Protein AF-A0AA97JAG7-F1 (afdb_monomer)

Nearest PDB structures (foldseek):
  2jmw-assembly1_A  TM=7.557E-01  e=2.250E-01  Arabidopsis thaliana

Mean predicted aligned error: 17.16 Å

pLDDT: mean 74.68, std 23.13, range [31.86, 98.25]

Foldseek 3Di:
DDPPPPDPPPDDQDPVLLVLLLVLCLDPVNVVQVVVDPPCLVSLQVSCVSSVVVVHNDHSVRSVVSVVVVLVVLLVQQVQVVDPPGDRDADPPNVSVCSSCVPPPVSHPPPDPDDPPDPDDDDDDDDDDDDDDDDDDDDDDDDDPDDDDDPPDPPPVVVVVVVVVDDD

Radius of gyration: 27.42 Å; Cα contacts (8 Å, |Δi|>4): 75; chains: 1; bounding box: 88×56×41 Å

Secondary structure (DSSP, 8-state):
--------------HHHHHHHHHHHT-HHHHHHHHH-S--HHHHHHHHHHHHHTT----HHHHHHHHHHHHHHHHHHHHHHTSTTPPP---TTHHHHHHHHTT-TTTS---PPP--------PPPPPP----------PPPPP----------TTHHHHHHHHSS---

Sequence (168 aa):
MAMQKMAGRGVSWRERETLDLIDFWGEEKVQESLSMCHRNIDVFEKIAEQMAARGHKRTALECRTKTKAMRQEYKRVVAHNSKSGNAPTTCPYYAQLHRIFRGDASIRPQRVARSLSLPRADTPRPVQFEGSEELFSHPMVTLNLQSVDVTANDQDLFREKQLKQKRP

Solvent-accessible surface area (backbone atoms only — not comparable to full-atom values): 11252 Å² total; per-residue (Å²): 138,84,84,79,79,81,71,72,90,63,88,82,77,51,69,69,61,51,51,53,50,50,52,61,57,52,33,66,74,46,48,51,53,53,70,76,36,91,85,44,62,70,59,29,43,57,48,22,53,54,36,42,74,75,70,41,92,52,51,30,67,56,53,52,52,50,51,50,51,52,52,52,52,51,36,51,37,54,43,51,52,69,40,88,92,51,75,85,66,83,59,91,64,45,70,64,52,45,67,65,46,65,86,46,70,90,56,54,65,80,79,72,72,78,75,81,79,71,82,77,79,86,75,81,82,87,81,90,80,89,81,83,86,88,76,94,83,86,79,93,80,75,90,81,87,82,77,89,84,82,89,79,71,85,63,59,68,60,56,58,60,58,59,75,75,68,70,136

Organism: Eublepharis macularius (NCBI:txid481883)

InterPro domains:
  IPR044822 Myb/SANT-like DNA-binding domain 4 [PF13837] (12-100)

Structure (mmCIF, N/CA/C/O backbone):
data_AF-A0AA97JAG7-F1
#
_entry.id   AF-A0AA97JAG7-F1
#
loop_
_atom_site.group_PDB
_atom_site.id
_atom_site.type_symbol
_atom_site.label_atom_id
_atom_site.label_alt_id
_atom_site.label_comp_id
_atom_site.label_asym_id
_atom_site.label_entity_id
_atom_site.label_seq_id
_atom_site.pdbx_PDB_ins_code
_atom_site.Cartn_x
_atom_site.Cartn_y
_atom_site.Cartn_z
_atom_site.occupancy
_atom_site.B_iso_or_equiv
_atom_site.auth_seq_id
_atom_site.auth_comp_id
_atom_site.auth_asym_id
_atom_site.auth_atom_id
_atom_site.pdbx_PDB_model_num
ATOM 1 N N . MET A 1 1 ? 33.608 -12.640 4.252 1.00 33.50 1 MET A N 1
ATOM 2 C CA . MET A 1 1 ? 32.969 -12.148 5.492 1.00 33.50 1 MET A CA 1
ATOM 3 C C . MET A 1 1 ? 31.591 -11.604 5.138 1.00 33.50 1 MET A C 1
ATOM 5 O O . MET A 1 1 ? 31.510 -10.576 4.481 1.00 33.50 1 MET A O 1
ATOM 9 N N . ALA A 1 2 ? 30.519 -12.329 5.468 1.00 37.34 2 ALA A N 1
ATOM 10 C CA . ALA A 1 2 ? 29.150 -11.892 5.198 1.00 37.34 2 ALA A CA 1
ATOM 11 C C . ALA A 1 2 ? 28.631 -11.096 6.401 1.00 37.34 2 ALA A C 1
ATOM 13 O O . ALA A 1 2 ? 28.504 -11.635 7.498 1.00 37.34 2 ALA A O 1
ATOM 14 N N . MET A 1 3 ? 28.348 -9.809 6.204 1.00 43.03 3 MET A N 1
ATOM 15 C CA . MET A 1 3 ? 27.664 -9.004 7.211 1.00 43.03 3 MET A CA 1
ATOM 16 C C . MET A 1 3 ? 26.172 -9.331 7.185 1.00 43.03 3 MET A C 1
ATOM 18 O O . MET A 1 3 ? 25.392 -8.738 6.440 1.00 43.03 3 MET A O 1
ATOM 22 N N . GLN A 1 4 ? 25.783 -10.294 8.015 1.00 41.88 4 GLN A N 1
ATOM 23 C CA . GLN A 1 4 ? 24.395 -10.537 8.373 1.00 41.88 4 GLN A CA 1
ATOM 24 C C . GLN A 1 4 ? 23.890 -9.313 9.154 1.00 41.88 4 GLN A C 1
ATOM 26 O O . GLN A 1 4 ? 24.134 -9.178 10.352 1.00 41.88 4 GLN A O 1
ATOM 31 N N . LYS A 1 5 ? 23.208 -8.383 8.477 1.00 40.03 5 LYS A N 1
ATOM 32 C CA . LYS A 1 5 ? 22.501 -7.290 9.155 1.00 40.03 5 LYS A CA 1
ATOM 33 C C . LYS A 1 5 ? 21.346 -7.877 9.959 1.00 40.03 5 LYS A C 1
ATOM 35 O O . LYS A 1 5 ? 20.311 -8.238 9.407 1.00 40.03 5 LYS A O 1
ATOM 40 N N . MET A 1 6 ? 21.530 -7.956 11.269 1.00 43.66 6 MET A N 1
ATOM 41 C CA . MET A 1 6 ? 20.460 -8.219 12.222 1.00 43.66 6 MET A CA 1
ATOM 42 C C . MET A 1 6 ? 19.664 -6.920 12.384 1.00 43.66 6 MET A C 1
ATOM 44 O O . MET A 1 6 ? 19.996 -6.068 13.204 1.00 43.66 6 MET A O 1
ATOM 48 N N . ALA A 1 7 ? 18.662 -6.709 11.531 1.00 46.22 7 ALA A N 1
ATOM 49 C CA . ALA A 1 7 ? 17.706 -5.629 11.735 1.00 46.22 7 ALA A CA 1
ATOM 50 C C . ALA A 1 7 ? 16.842 -5.985 12.953 1.00 46.22 7 ALA A C 1
ATOM 52 O O . ALA A 1 7 ? 16.323 -7.101 13.029 1.00 46.22 7 ALA A O 1
ATOM 53 N N . GLY A 1 8 ? 16.728 -5.055 13.909 1.00 43.34 8 GLY A N 1
ATOM 54 C CA . GLY A 1 8 ? 15.887 -5.198 15.099 1.00 43.34 8 GLY A CA 1
ATOM 55 C C . GLY A 1 8 ? 14.511 -5.742 14.729 1.00 43.34 8 GLY A C 1
ATOM 56 O O . GLY A 1 8 ? 14.017 -5.438 13.646 1.00 43.34 8 GLY A O 1
ATOM 57 N N . ARG A 1 9 ? 13.942 -6.593 15.595 1.00 52.44 9 ARG A N 1
ATOM 58 C CA . ARG A 1 9 ? 12.693 -7.335 15.360 1.00 52.44 9 ARG A CA 1
ATOM 59 C C . ARG A 1 9 ? 11.563 -6.374 14.987 1.00 52.44 9 ARG A C 1
ATOM 61 O O . ARG A 1 9 ? 10.839 -5.882 15.845 1.00 52.44 9 ARG A O 1
ATOM 68 N N . GLY A 1 10 ? 11.468 -6.079 13.695 1.00 57.59 10 GLY A N 1
ATOM 69 C CA . GLY A 1 10 ? 10.408 -5.288 13.117 1.00 57.59 10 GLY A CA 1
ATOM 70 C C . GLY A 1 10 ? 9.101 -6.039 13.270 1.00 57.59 10 GLY A C 1
ATOM 71 O O . GLY A 1 10 ? 9.074 -7.261 13.435 1.00 57.59 10 GLY A O 1
ATOM 72 N N . VAL A 1 11 ? 8.016 -5.287 13.202 1.00 69.50 11 VAL A N 1
ATOM 73 C CA . VAL A 1 11 ? 6.667 -5.825 13.111 1.00 69.50 11 VAL A CA 1
ATOM 74 C C . VAL A 1 11 ? 6.627 -6.942 12.057 1.00 69.50 11 VAL A C 1
ATOM 76 O O . VAL A 1 11 ? 6.850 -6.691 10.870 1.00 69.50 11 VAL A O 1
ATOM 79 N N . SER A 1 12 ? 6.384 -8.183 12.488 1.00 86.31 12 SER A N 1
ATOM 80 C CA . SER A 1 12 ? 6.303 -9.330 11.586 1.00 86.31 12 SER A CA 1
ATOM 81 C C . SER A 1 12 ? 4.939 -9.333 10.897 1.00 86.31 12 SER A C 1
ATOM 83 O O . SER A 1 12 ? 3.898 -9.513 11.527 1.00 86.31 12 SER A O 1
ATOM 85 N N . TRP A 1 13 ? 4.954 -9.087 9.589 1.00 93.94 13 TRP A N 1
ATOM 86 C CA . TRP A 1 13 ? 3.769 -9.132 8.736 1.00 93.94 13 TRP A CA 1
ATOM 87 C C . TRP A 1 13 ? 3.541 -10.558 8.258 1.00 93.94 13 TRP A C 1
ATOM 89 O O . TRP A 1 13 ? 4.421 -11.132 7.612 1.00 93.94 13 TRP A O 1
ATOM 99 N N . ARG A 1 14 ? 2.367 -11.122 8.549 1.00 94.62 14 ARG A N 1
ATOM 100 C CA . ARG A 1 14 ? 1.998 -12.446 8.026 1.00 94.62 14 ARG A CA 1
ATOM 101 C C . ARG A 1 14 ? 1.595 -12.340 6.556 1.00 94.62 14 ARG A C 1
ATOM 103 O O . ARG A 1 14 ? 1.264 -11.259 6.068 1.00 94.62 14 ARG A O 1
ATOM 110 N N . GLU A 1 15 ? 1.604 -13.465 5.849 1.00 94.75 15 GLU A N 1
ATOM 111 C CA . GLU A 1 15 ? 1.233 -13.507 4.431 1.00 94.75 15 GLU A CA 1
ATOM 112 C C . GLU A 1 15 ? -0.215 -13.060 4.209 1.00 94.75 15 GLU A C 1
ATOM 114 O O . GLU A 1 15 ? -0.442 -12.078 3.509 1.00 94.75 15 GLU A O 1
ATOM 119 N N . ARG A 1 16 ? -1.180 -13.706 4.882 1.00 96.50 16 ARG A N 1
ATOM 120 C CA . ARG A 1 16 ? -2.607 -13.342 4.799 1.00 96.50 16 ARG A CA 1
ATOM 121 C C . ARG A 1 16 ? -2.840 -11.864 5.111 1.00 96.50 16 ARG A C 1
ATOM 123 O O . ARG A 1 16 ? -3.519 -11.176 4.369 1.00 96.50 16 ARG A O 1
ATOM 130 N N . GLU A 1 17 ? -2.206 -11.376 6.168 1.00 96.94 17 GLU A N 1
ATOM 131 C CA . GLU A 1 17 ? -2.276 -9.974 6.575 1.00 96.94 17 GLU A CA 1
ATOM 132 C C . GLU A 1 17 ? -1.711 -9.022 5.506 1.00 96.94 17 GLU A C 1
ATOM 134 O O . GLU A 1 17 ? -2.271 -7.963 5.241 1.00 96.94 17 GLU A O 1
ATOM 139 N N . THR A 1 18 ? -0.603 -9.398 4.861 1.00 97.56 18 THR A N 1
ATOM 140 C CA . THR A 1 18 ? -0.021 -8.603 3.773 1.00 97.56 18 THR A CA 1
ATOM 141 C C . THR A 1 18 ? -0.927 -8.608 2.543 1.00 97.56 18 THR A C 1
ATOM 143 O O . THR A 1 18 ? -1.075 -7.570 1.905 1.00 97.56 18 THR A O 1
ATOM 146 N N . LEU A 1 19 ? -1.545 -9.745 2.218 1.00 97.50 19 LEU A N 1
ATOM 147 C CA . LEU A 1 19 ? -2.491 -9.858 1.108 1.00 97.50 19 LEU A CA 1
ATOM 148 C C . LEU A 1 19 ? -3.740 -9.006 1.342 1.00 97.50 19 LEU A C 1
ATOM 150 O O . LEU A 1 19 ? -4.121 -8.263 0.444 1.00 97.50 19 LEU A O 1
ATOM 154 N N . ASP A 1 20 ? -4.313 -9.050 2.546 1.00 98.12 20 ASP A N 1
ATOM 155 C CA . ASP A 1 20 ? -5.460 -8.218 2.919 1.00 98.12 20 ASP A CA 1
ATOM 156 C C . ASP A 1 20 ? -5.115 -6.723 2.823 1.00 98.12 20 ASP A C 1
ATOM 158 O O . ASP A 1 20 ? -5.876 -5.941 2.258 1.00 98.12 20 ASP A O 1
ATOM 162 N N . LEU A 1 21 ? -3.918 -6.324 3.273 1.00 98.25 21 LEU A N 1
ATOM 163 C CA . LEU A 1 21 ? -3.449 -4.949 3.107 1.00 98.25 21 LEU A CA 1
ATOM 164 C C . LEU A 1 21 ? -3.332 -4.554 1.628 1.00 98.25 21 LEU A C 1
ATOM 166 O O . LEU A 1 21 ? -3.705 -3.439 1.273 1.00 98.25 21 LEU A O 1
ATOM 170 N N . ILE A 1 22 ? -2.788 -5.426 0.774 1.00 97.94 22 ILE A N 1
ATOM 171 C CA . ILE A 1 22 ? -2.651 -5.154 -0.665 1.00 97.94 22 ILE A CA 1
ATOM 172 C C . ILE A 1 22 ? -4.024 -5.037 -1.334 1.00 97.94 22 ILE A C 1
ATOM 174 O O . ILE A 1 22 ? -4.177 -4.207 -2.226 1.00 97.94 22 ILE A O 1
ATOM 178 N N . ASP A 1 23 ? -4.997 -5.840 -0.907 1.00 97.75 23 ASP A N 1
ATOM 179 C CA . ASP A 1 23 ? -6.373 -5.820 -1.404 1.00 97.75 23 ASP A CA 1
ATOM 180 C C . ASP A 1 23 ? -7.027 -4.457 -1.137 1.00 97.75 23 ASP A C 1
ATOM 182 O O . ASP A 1 23 ? -7.340 -3.737 -2.082 1.00 97.75 23 ASP A O 1
ATOM 186 N N . PHE A 1 24 ? -7.088 -4.038 0.133 1.00 97.88 24 PHE A N 1
ATOM 187 C CA . PHE A 1 24 ? -7.678 -2.753 0.528 1.00 97.88 24 PHE A CA 1
ATOM 188 C C . PHE A 1 24 ? -6.933 -1.550 -0.043 1.00 97.88 24 PHE A C 1
ATOM 190 O O . PHE A 1 24 ? -7.529 -0.583 -0.514 1.00 97.88 24 PHE A O 1
ATOM 197 N N . TRP A 1 25 ? -5.601 -1.587 0.006 1.00 97.38 25 TRP A N 1
ATOM 198 C CA . TRP A 1 25 ? -4.790 -0.510 -0.542 1.00 97.38 25 TRP A CA 1
ATOM 199 C C . TRP A 1 25 ? -4.926 -0.418 -2.062 1.00 97.38 25 TRP A C 1
ATOM 201 O O . TRP A 1 25 ? -4.864 0.679 -2.607 1.00 97.38 25 TRP A O 1
ATOM 211 N N . GLY A 1 26 ? -5.104 -1.547 -2.746 1.00 96.06 26 GLY A N 1
ATOM 212 C CA . GLY A 1 26 ? -5.221 -1.628 -4.197 1.00 96.06 26 GLY A CA 1
ATOM 213 C C . GLY A 1 26 ? -6.574 -1.205 -4.767 1.00 96.06 26 GLY A C 1
ATOM 214 O O . GLY A 1 26 ? -6.698 -1.173 -5.989 1.00 96.06 26 GLY A O 1
ATOM 215 N N . GLU A 1 27 ? -7.565 -0.887 -3.930 1.00 96.38 27 GLU A N 1
ATOM 216 C CA . GLU A 1 27 ? -8.864 -0.381 -4.379 1.00 96.38 27 GLU A CA 1
ATOM 217 C C . GLU A 1 27 ? -8.711 0.940 -5.152 1.00 96.38 27 GLU A C 1
ATOM 219 O O . GLU A 1 27 ? -7.961 1.832 -4.751 1.00 96.38 27 GLU A O 1
ATOM 224 N N . GLU A 1 28 ? -9.458 1.091 -6.248 1.00 93.94 28 GLU A N 1
ATOM 225 C CA . GLU A 1 28 ? -9.360 2.248 -7.150 1.00 93.94 28 GLU A CA 1
ATOM 226 C C . GLU A 1 28 ? -9.571 3.574 -6.410 1.00 93.94 28 GLU A C 1
ATOM 228 O O . GLU A 1 28 ? -8.677 4.417 -6.399 1.00 93.94 28 GLU A O 1
ATOM 233 N N . LYS A 1 29 ? -10.670 3.702 -5.655 1.00 93.56 29 LYS A N 1
ATOM 234 C CA . LYS A 1 29 ? -10.961 4.883 -4.818 1.00 93.56 29 LYS A CA 1
ATOM 235 C C . LYS A 1 29 ? -9.835 5.220 -3.828 1.00 93.56 29 LYS A C 1
ATOM 237 O O . LYS A 1 29 ? -9.628 6.385 -3.483 1.00 93.56 29 LYS A O 1
ATOM 242 N N . VAL A 1 30 ? -9.112 4.205 -3.339 1.00 95.12 30 VAL A N 1
ATOM 243 C CA . VAL A 1 30 ? -7.988 4.388 -2.414 1.00 95.12 30 VAL A CA 1
ATOM 244 C C . VAL A 1 30 ? -6.785 4.923 -3.182 1.00 95.12 30 VAL A C 1
ATOM 246 O O . VAL A 1 30 ? -6.211 5.925 -2.760 1.00 95.12 30 VAL A O 1
ATOM 249 N N . GLN A 1 31 ? -6.427 4.326 -4.324 1.00 94.94 31 GLN A N 1
ATOM 250 C CA . GLN A 1 31 ? -5.343 4.833 -5.175 1.00 94.94 31 GLN A CA 1
ATOM 251 C C . GLN A 1 31 ? -5.622 6.255 -5.681 1.00 94.94 31 GLN A C 1
ATOM 253 O O . GLN A 1 31 ? -4.721 7.093 -5.649 1.00 94.94 31 GLN A O 1
ATOM 258 N N . GLU A 1 32 ? -6.862 6.560 -6.061 1.00 92.31 32 GLU A N 1
ATOM 259 C CA . GLU A 1 32 ? -7.303 7.906 -6.433 1.00 92.31 32 GLU A CA 1
ATOM 260 C C . GLU A 1 32 ? -7.104 8.897 -5.283 1.00 92.31 32 GLU A C 1
ATOM 262 O O . GLU A 1 32 ? -6.425 9.910 -5.452 1.00 92.31 32 GLU A O 1
ATOM 267 N N . SER A 1 33 ? -7.600 8.574 -4.086 1.00 93.12 33 SER A N 1
ATOM 268 C CA . SER A 1 33 ? -7.433 9.423 -2.896 1.00 93.12 33 SER A CA 1
ATOM 269 C C . SER A 1 33 ? -5.953 9.671 -2.572 1.00 93.12 33 SER A C 1
ATOM 271 O O . SER A 1 33 ? -5.549 10.799 -2.284 1.00 93.12 33 SER A O 1
ATOM 273 N N . LEU A 1 34 ? -5.117 8.630 -2.677 1.00 92.38 34 LEU A N 1
ATOM 274 C CA . LEU A 1 34 ? -3.668 8.720 -2.474 1.00 92.38 34 LEU A CA 1
ATOM 275 C C . LEU A 1 34 ? -2.969 9.569 -3.546 1.00 92.38 34 LEU A C 1
ATOM 277 O O . LEU A 1 34 ? -1.923 10.151 -3.258 1.00 92.38 34 LEU A O 1
ATOM 281 N N . SER A 1 35 ? -3.517 9.627 -4.762 1.00 88.88 35 SER A N 1
ATOM 282 C CA . SER A 1 35 ? -2.975 10.435 -5.860 1.00 88.88 35 SER A CA 1
ATOM 283 C C . SER A 1 35 ? -3.288 11.927 -5.712 1.00 88.8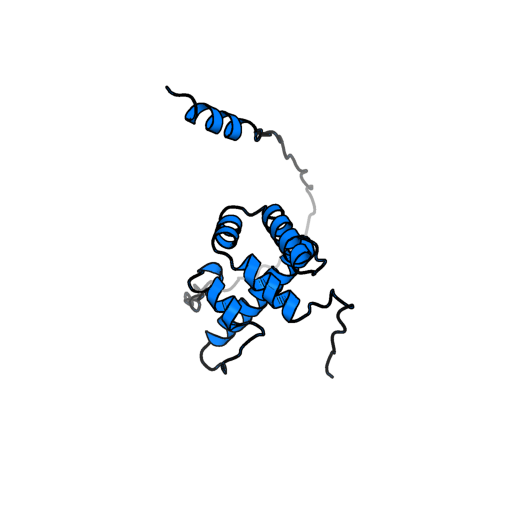8 35 SER A C 1
ATOM 285 O O . SER A 1 35 ? -2.474 12.760 -6.106 1.00 88.88 35 SER A O 1
ATOM 287 N N . MET A 1 36 ? -4.430 12.272 -5.107 1.00 88.12 36 MET A N 1
ATOM 288 C CA . MET A 1 36 ? -4.890 13.659 -5.001 1.00 88.12 36 MET A CA 1
ATOM 289 C C . MET A 1 36 ? -4.209 14.434 -3.866 1.00 88.12 36 MET A C 1
ATOM 291 O O . MET A 1 36 ? -4.052 15.650 -3.972 1.00 88.12 36 MET A O 1
ATOM 295 N N . CYS A 1 37 ? -3.794 13.765 -2.780 1.00 84.25 37 CYS A N 1
ATOM 296 C CA . CYS A 1 37 ? -3.246 14.436 -1.598 1.00 84.25 37 CYS A CA 1
ATOM 297 C C . CYS A 1 37 ? -1.986 13.767 -1.023 1.00 84.25 37 CYS A C 1
ATOM 299 O O . CYS A 1 37 ? -1.903 12.552 -0.836 1.00 84.25 37 CYS A O 1
ATOM 301 N N . HIS A 1 38 ? -1.014 14.603 -0.645 1.00 80.19 38 HIS A N 1
ATOM 302 C CA . HIS A 1 38 ? 0.223 14.171 0.014 1.00 80.19 38 HIS A CA 1
ATOM 303 C C . HIS A 1 38 ? 0.036 13.881 1.514 1.00 80.19 38 HIS A C 1
ATOM 305 O O . HIS A 1 38 ? 0.768 13.067 2.085 1.00 80.19 38 HIS A O 1
ATOM 311 N N . ARG A 1 39 ? -0.939 14.534 2.159 1.00 88.31 39 ARG A N 1
ATOM 312 C CA . ARG A 1 39 ? -1.371 14.245 3.532 1.00 88.31 39 ARG A CA 1
ATOM 313 C C . ARG A 1 39 ? -2.529 13.255 3.451 1.00 88.31 39 ARG A C 1
ATOM 315 O O . ARG A 1 39 ? -3.667 13.666 3.297 1.00 88.31 39 ARG A O 1
ATOM 322 N N . ASN A 1 40 ? -2.199 11.968 3.475 1.00 92.94 40 ASN A N 1
ATOM 323 C CA . ASN A 1 40 ? -3.145 10.874 3.233 1.00 92.94 40 ASN A CA 1
ATOM 324 C C . ASN A 1 40 ? -3.224 9.874 4.394 1.00 92.94 40 ASN A C 1
ATOM 326 O O . ASN A 1 40 ? -3.485 8.689 4.190 1.00 92.94 40 ASN A O 1
ATOM 330 N N . ILE A 1 41 ? -2.927 10.326 5.614 1.00 95.12 41 ILE A N 1
ATOM 331 C CA . ILE A 1 41 ? -2.946 9.453 6.793 1.00 95.12 41 ILE A CA 1
ATOM 332 C C . ILE A 1 41 ? -4.359 8.946 7.098 1.00 95.12 41 ILE A C 1
ATOM 334 O O . ILE A 1 41 ? -4.513 7.779 7.430 1.00 95.12 41 ILE A O 1
ATOM 338 N N . ASP A 1 42 ? -5.366 9.775 6.854 1.00 95.50 42 ASP A N 1
ATOM 339 C CA . ASP A 1 42 ? -6.799 9.491 6.935 1.00 95.50 42 ASP A CA 1
ATOM 340 C C . ASP A 1 42 ? -7.225 8.333 6.014 1.00 95.50 42 ASP A C 1
ATOM 342 O O . ASP A 1 42 ? -8.056 7.499 6.373 1.00 95.50 42 ASP A O 1
ATOM 346 N N . VAL A 1 43 ? -6.597 8.206 4.841 1.00 97.06 43 VAL A N 1
ATOM 347 C CA . VAL A 1 43 ? -6.803 7.047 3.960 1.00 97.06 43 VAL A CA 1
ATOM 348 C C . VAL A 1 43 ? -6.262 5.776 4.619 1.00 97.06 43 VAL A C 1
ATOM 350 O O . VAL A 1 43 ? -6.903 4.727 4.575 1.00 97.06 43 VAL A O 1
ATOM 353 N N . PHE A 1 44 ? -5.100 5.859 5.270 1.00 97.50 44 PHE A N 1
ATOM 354 C CA . PHE A 1 44 ? -4.516 4.724 5.985 1.00 97.50 44 PHE A CA 1
ATOM 355 C C . PHE A 1 44 ? -5.228 4.398 7.303 1.00 97.50 44 PHE A C 1
ATOM 357 O O . PHE A 1 44 ? -5.184 3.242 7.716 1.00 97.50 44 PHE A O 1
ATOM 364 N N . GLU A 1 45 ? -5.901 5.358 7.939 1.00 98.00 45 GLU A N 1
ATOM 365 C CA . GLU A 1 45 ? -6.795 5.115 9.079 1.00 98.00 45 GLU A CA 1
ATOM 366 C C . GLU A 1 45 ? -7.975 4.240 8.656 1.00 98.00 45 GLU A C 1
ATOM 368 O O . GLU A 1 45 ? -8.186 3.179 9.240 1.00 98.00 45 GLU A O 1
ATOM 373 N N . LYS A 1 46 ? -8.635 4.577 7.542 1.00 97.75 46 LYS A N 1
ATOM 374 C CA . LYS A 1 46 ? -9.705 3.743 6.966 1.00 97.75 46 LYS A CA 1
ATOM 375 C C . LYS A 1 46 ? -9.218 2.346 6.577 1.00 97.75 46 LYS A C 1
ATOM 377 O O . LYS A 1 46 ? -9.933 1.364 6.751 1.00 97.75 46 LYS A O 1
ATOM 382 N N . ILE A 1 47 ? -8.001 2.227 6.042 1.00 98.06 47 ILE A N 1
ATOM 383 C CA . ILE A 1 47 ? -7.403 0.913 5.745 1.00 98.06 47 ILE A CA 1
ATOM 384 C C . ILE A 1 47 ? -7.147 0.133 7.042 1.00 98.06 47 ILE A C 1
ATOM 386 O O . ILE A 1 47 ? -7.414 -1.064 7.094 1.00 98.06 47 ILE A O 1
ATOM 390 N N . ALA A 1 48 ? -6.647 0.788 8.092 1.00 98.06 48 ALA A N 1
ATOM 391 C CA . ALA A 1 48 ? -6.403 0.157 9.386 1.00 98.06 48 ALA A CA 1
ATOM 392 C C . ALA A 1 48 ? -7.703 -0.352 10.035 1.00 98.06 48 ALA A C 1
ATOM 394 O O . ALA A 1 48 ? -7.719 -1.456 10.577 1.00 98.06 48 ALA A O 1
ATOM 395 N N . GLU A 1 49 ? -8.803 0.393 9.916 1.00 98.25 49 GLU A N 1
ATOM 396 C CA . GLU A 1 49 ? -10.136 -0.051 10.343 1.00 98.25 49 GLU A CA 1
ATOM 397 C C . GLU A 1 49 ? -10.583 -1.312 9.590 1.00 98.25 49 GLU A C 1
ATOM 399 O O . GLU A 1 49 ? -11.005 -2.292 10.207 1.00 98.25 49 GLU A O 1
ATOM 404 N N . GLN A 1 50 ? -10.421 -1.339 8.264 1.00 98.00 50 GLN A N 1
ATOM 405 C CA . GLN A 1 50 ? -10.748 -2.513 7.446 1.00 98.00 50 GLN A CA 1
ATOM 406 C C . GLN A 1 50 ? -9.867 -3.729 7.779 1.00 98.00 50 GLN A C 1
ATOM 408 O O . GLN A 1 50 ? -10.355 -4.859 7.859 1.00 98.00 50 GLN A O 1
ATOM 413 N N . MET A 1 51 ? -8.579 -3.502 8.049 1.00 98.06 51 MET A N 1
ATOM 414 C CA . MET A 1 51 ? -7.655 -4.529 8.536 1.00 98.06 51 MET A CA 1
ATOM 415 C C . MET A 1 51 ? -8.104 -5.096 9.885 1.00 98.06 51 MET A C 1
ATOM 417 O O . MET A 1 51 ? -8.136 -6.318 10.054 1.00 98.06 51 MET A O 1
ATOM 421 N N . ALA A 1 52 ? -8.517 -4.233 10.817 1.00 97.75 52 ALA A N 1
ATOM 422 C CA . ALA A 1 52 ? -9.040 -4.645 12.115 1.00 97.75 52 ALA A CA 1
ATOM 423 C C . ALA A 1 52 ? -10.334 -5.462 11.976 1.00 97.75 52 ALA A C 1
ATOM 425 O O . ALA A 1 52 ? -10.489 -6.467 12.672 1.00 97.75 52 ALA A O 1
ATOM 426 N N . ALA A 1 53 ? -11.208 -5.106 11.028 1.00 97.69 53 ALA A N 1
ATOM 427 C CA . ALA A 1 53 ? -12.409 -5.875 10.692 1.00 97.69 53 ALA A CA 1
ATOM 428 C C . ALA A 1 53 ? -12.087 -7.294 10.180 1.00 97.69 53 ALA A C 1
ATOM 430 O O . ALA A 1 53 ? -12.829 -8.231 10.467 1.00 97.69 53 ALA A O 1
ATOM 431 N N . ARG A 1 54 ? -10.953 -7.486 9.487 1.00 96.69 54 ARG A N 1
ATOM 432 C CA . ARG A 1 54 ? -10.429 -8.819 9.110 1.00 96.69 54 ARG A CA 1
ATOM 433 C C . ARG A 1 54 ? -9.648 -9.522 10.234 1.00 96.69 54 ARG A C 1
ATOM 435 O O . ARG A 1 54 ? -9.137 -10.622 10.032 1.00 96.69 54 ARG A O 1
ATOM 442 N N . GLY A 1 55 ? -9.566 -8.921 11.422 1.00 96.88 55 GLY A N 1
ATOM 443 C CA . GLY A 1 55 ? -8.885 -9.475 12.596 1.00 96.88 55 GLY A CA 1
ATOM 444 C C . GLY A 1 55 ? -7.400 -9.110 12.711 1.00 96.88 55 GLY A C 1
ATOM 445 O O . GLY A 1 55 ? -6.719 -9.610 13.610 1.00 96.88 55 GLY A O 1
ATOM 446 N N . HIS A 1 56 ? -6.886 -8.227 11.851 1.00 96.38 56 HIS A N 1
ATOM 447 C CA . HIS A 1 56 ? -5.491 -7.782 11.877 1.00 96.38 56 HIS A CA 1
ATOM 448 C C . HIS A 1 56 ? -5.362 -6.454 12.619 1.00 96.38 56 HIS A C 1
ATOM 450 O O . HIS A 1 56 ? -5.761 -5.399 12.130 1.00 96.38 56 HIS A O 1
ATOM 456 N N . LYS A 1 57 ? -4.770 -6.483 13.813 1.00 95.06 57 LYS A N 1
ATOM 457 C CA . LYS A 1 57 ? -4.561 -5.279 14.629 1.00 95.06 57 LYS A CA 1
ATOM 458 C C . LYS A 1 57 ? -3.328 -4.514 14.142 1.00 95.06 57 LYS A C 1
ATOM 460 O O . LYS A 1 57 ? -2.231 -4.716 14.659 1.00 95.06 57 LYS A O 1
ATOM 465 N N . ARG A 1 58 ? -3.517 -3.654 13.137 1.00 96.12 58 ARG A N 1
ATOM 466 C CA . ARG A 1 58 ? -2.485 -2.767 12.580 1.00 96.12 58 ARG A CA 1
ATOM 467 C C . ARG A 1 58 ? -2.891 -1.311 12.676 1.00 96.12 58 ARG A C 1
ATOM 469 O O . ARG A 1 58 ? -4.045 -0.965 12.464 1.00 96.12 58 ARG A O 1
ATOM 476 N N . THR A 1 59 ? -1.918 -0.456 12.953 1.00 96.88 59 THR A N 1
ATOM 477 C CA . THR A 1 59 ? -2.075 0.999 12.925 1.00 96.88 59 THR A CA 1
ATOM 478 C C . THR A 1 59 ? -1.962 1.540 11.496 1.00 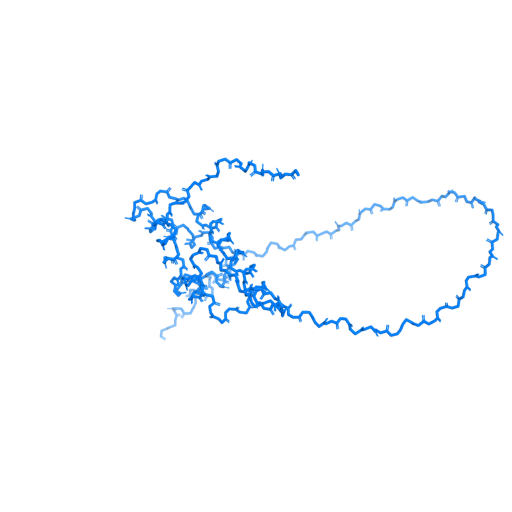96.88 59 THR A C 1
ATOM 480 O O . THR A 1 59 ? -1.345 0.927 10.616 1.00 96.88 59 THR A O 1
ATOM 483 N N . ALA A 1 60 ? -2.500 2.741 11.265 1.00 96.81 60 ALA A N 1
ATOM 484 C CA . ALA A 1 60 ? -2.382 3.444 9.986 1.00 96.81 60 ALA A CA 1
ATOM 485 C C . ALA A 1 60 ? -0.912 3.644 9.567 1.00 96.81 60 ALA A C 1
ATOM 487 O O . ALA A 1 60 ? -0.543 3.445 8.406 1.00 96.81 60 ALA A O 1
ATOM 488 N N . LEU A 1 61 ? -0.041 3.977 10.527 1.00 95.88 61 LEU A N 1
ATOM 489 C CA . LEU A 1 61 ? 1.384 4.189 10.277 1.00 95.88 61 LEU A CA 1
ATOM 490 C C . LEU A 1 61 ? 2.102 2.902 9.852 1.00 95.88 61 LEU A C 1
ATOM 492 O O . LEU A 1 61 ? 2.937 2.937 8.942 1.00 95.88 61 LEU A O 1
ATOM 496 N N . GLU A 1 62 ? 1.773 1.766 10.468 1.00 96.06 62 GLU A N 1
ATOM 497 C CA . GLU A 1 62 ? 2.303 0.461 10.065 1.00 96.06 62 GLU A CA 1
ATOM 498 C C . GLU A 1 62 ? 1.867 0.113 8.637 1.00 96.06 62 GLU A C 1
ATOM 500 O O . GLU A 1 62 ? 2.713 -0.250 7.815 1.00 96.06 62 GLU A O 1
ATOM 505 N N . CYS A 1 63 ? 0.583 0.300 8.307 1.00 96.81 63 CYS A N 1
ATOM 506 C CA . CYS A 1 63 ? 0.047 0.062 6.963 1.00 96.81 63 CYS A CA 1
ATOM 507 C C . CYS A 1 63 ? 0.746 0.940 5.912 1.00 96.81 63 CYS A C 1
ATOM 509 O O . CYS A 1 63 ? 1.208 0.450 4.875 1.00 96.81 63 CYS A O 1
ATOM 511 N N . ARG A 1 64 ? 0.909 2.236 6.199 1.00 95.81 64 ARG A N 1
ATOM 512 C CA . ARG A 1 64 ? 1.628 3.186 5.336 1.00 95.81 64 ARG A CA 1
ATOM 513 C C . ARG A 1 64 ? 3.092 2.803 5.144 1.00 95.81 64 ARG A C 1
ATOM 515 O O . ARG A 1 64 ? 3.620 2.850 4.033 1.00 95.81 64 ARG A O 1
ATOM 522 N N . THR A 1 65 ? 3.765 2.404 6.217 1.00 95.62 65 THR A N 1
ATOM 523 C CA . THR A 1 65 ? 5.172 1.989 6.164 1.00 95.62 65 THR A CA 1
ATOM 524 C C . THR A 1 65 ? 5.335 0.723 5.326 1.00 95.62 65 THR A C 1
ATOM 526 O O . THR A 1 65 ? 6.212 0.657 4.462 1.00 95.62 65 THR A O 1
ATOM 529 N N . LYS A 1 66 ? 4.452 -0.261 5.517 1.00 96.12 66 LYS A N 1
ATOM 530 C CA . LYS A 1 66 ? 4.464 -1.523 4.776 1.00 96.12 66 LYS A CA 1
ATOM 531 C C . LYS A 1 66 ?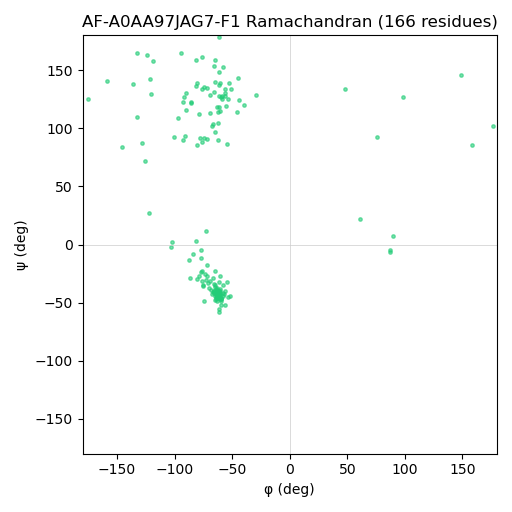 4.187 -1.323 3.286 1.00 96.12 66 LYS A C 1
ATOM 533 O O . LYS A 1 66 ? 4.949 -1.826 2.463 1.00 96.12 66 LYS A O 1
ATOM 538 N N . THR A 1 67 ? 3.157 -0.558 2.927 1.00 95.81 67 THR A N 1
ATOM 539 C CA . THR A 1 67 ? 2.841 -0.236 1.519 1.00 95.81 67 THR A CA 1
ATOM 540 C C . THR A 1 67 ? 3.969 0.538 0.841 1.00 95.81 67 THR A C 1
ATOM 542 O O . THR A 1 67 ? 4.338 0.220 -0.291 1.00 95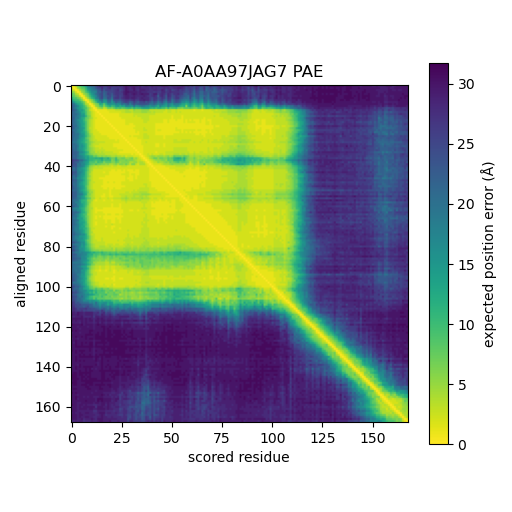.81 67 THR A O 1
ATOM 545 N N . LYS A 1 68 ? 4.603 1.488 1.544 1.00 94.69 68 LYS A N 1
ATOM 546 C CA . LYS A 1 68 ? 5.804 2.178 1.054 1.00 94.69 68 LYS A CA 1
ATOM 547 C C . LYS A 1 68 ? 6.948 1.201 0.776 1.00 94.69 68 LYS A C 1
ATOM 549 O O . LYS A 1 68 ? 7.542 1.275 -0.299 1.00 94.69 68 LYS A O 1
ATOM 554 N N . ALA A 1 69 ? 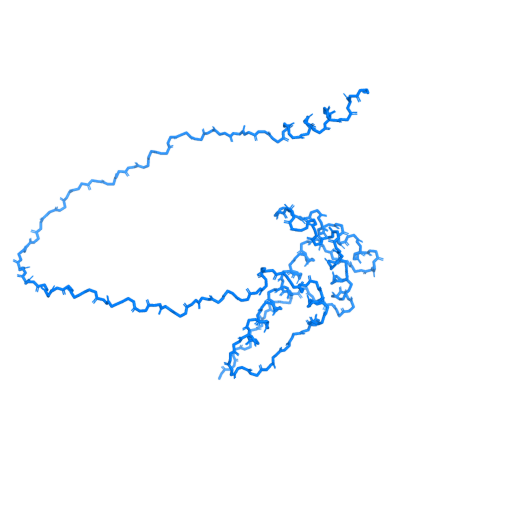7.234 0.283 1.698 1.00 95.12 69 ALA A N 1
ATOM 555 C CA . ALA A 1 69 ? 8.281 -0.722 1.520 1.00 95.12 69 ALA A CA 1
ATOM 556 C C . ALA A 1 69 ? 7.994 -1.644 0.319 1.00 95.12 69 ALA A C 1
ATOM 558 O O . ALA A 1 69 ? 8.869 -1.846 -0.521 1.00 95.12 69 ALA A O 1
ATOM 559 N N . MET A 1 70 ? 6.756 -2.134 0.175 1.00 96.25 70 MET A N 1
ATOM 560 C CA . MET A 1 70 ? 6.350 -2.959 -0.973 1.00 96.25 70 MET A CA 1
ATOM 561 C C . MET A 1 70 ? 6.475 -2.203 -2.301 1.00 96.25 70 MET A C 1
ATOM 563 O O . MET A 1 70 ? 7.011 -2.741 -3.270 1.00 96.25 70 MET A O 1
ATOM 567 N N . ARG A 1 71 ? 6.052 -0.931 -2.347 1.00 94.69 71 ARG A N 1
ATOM 568 C CA . ARG A 1 71 ? 6.211 -0.076 -3.534 1.00 94.69 71 ARG A CA 1
ATOM 569 C C . ARG A 1 71 ? 7.686 0.104 -3.901 1.00 94.69 71 ARG A C 1
ATOM 571 O O . ARG A 1 71 ? 8.027 0.037 -5.079 1.00 94.69 71 ARG A O 1
ATOM 578 N N . GLN A 1 72 ? 8.560 0.343 -2.923 1.00 94.44 72 GLN A N 1
ATOM 579 C CA . GLN A 1 72 ? 10.000 0.496 -3.158 1.00 94.44 72 GLN A CA 1
ATOM 580 C C . GLN A 1 72 ? 10.627 -0.784 -3.713 1.00 94.44 72 GLN A C 1
ATOM 582 O O . GLN A 1 72 ? 11.376 -0.726 -4.687 1.00 94.44 72 GLN A O 1
ATOM 587 N N . GLU A 1 73 ? 10.283 -1.931 -3.136 1.00 94.69 73 GLU A N 1
ATOM 588 C CA . GLU A 1 73 ? 10.785 -3.225 -3.586 1.00 94.69 73 GLU A CA 1
ATOM 589 C C . GLU A 1 73 ? 10.315 -3.554 -5.009 1.00 94.69 73 GLU A C 1
ATOM 591 O O . GLU A 1 73 ? 11.114 -3.940 -5.862 1.00 94.69 73 GLU A O 1
ATOM 596 N N . TYR A 1 74 ? 9.044 -3.294 -5.316 1.00 95.12 74 TYR A N 1
ATOM 597 C CA . TYR A 1 74 ? 8.525 -3.422 -6.675 1.00 95.12 74 TYR A CA 1
ATOM 598 C C . TYR A 1 74 ? 9.258 -2.503 -7.666 1.00 95.12 74 TYR A C 1
ATOM 600 O O . TYR A 1 74 ? 9.697 -2.963 -8.721 1.00 95.12 74 TYR A O 1
ATOM 608 N N . LYS A 1 75 ? 9.481 -1.225 -7.314 1.00 94.19 75 LYS A N 1
ATOM 609 C CA . LYS A 1 75 ? 10.280 -0.297 -8.138 1.00 94.19 75 LYS A CA 1
ATOM 610 C C . LYS A 1 75 ? 11.691 -0.832 -8.387 1.00 94.19 75 LYS A C 1
ATOM 612 O O . LYS A 1 75 ? 12.179 -0.748 -9.512 1.00 94.19 75 LYS A O 1
ATOM 617 N N . ARG A 1 76 ? 12.339 -1.402 -7.365 1.00 93.81 76 ARG A N 1
ATOM 618 C CA . ARG A 1 76 ? 13.679 -1.999 -7.472 1.00 93.81 76 ARG A CA 1
ATOM 619 C C . ARG A 1 76 ? 13.700 -3.142 -8.486 1.00 93.81 76 ARG A C 1
ATOM 621 O O . ARG A 1 76 ? 14.576 -3.159 -9.349 1.00 93.81 76 ARG A O 1
ATOM 628 N N . VAL A 1 77 ? 12.728 -4.053 -8.417 1.00 93.81 77 VAL A N 1
ATOM 629 C CA . VAL A 1 77 ? 12.591 -5.182 -9.352 1.00 93.81 77 VAL A CA 1
ATOM 630 C C . VAL A 1 77 ? 12.318 -4.705 -10.778 1.00 93.81 77 VAL A C 1
ATOM 632 O O . VAL A 1 77 ? 12.998 -5.134 -11.708 1.00 93.81 77 VAL A O 1
ATOM 635 N N . VAL A 1 78 ? 11.380 -3.772 -10.967 1.00 92.94 78 VAL A N 1
ATOM 636 C CA . VAL A 1 78 ? 11.070 -3.219 -12.298 1.00 92.94 78 VAL A CA 1
ATOM 637 C C . VAL A 1 78 ? 12.293 -2.521 -12.898 1.00 92.94 78 VAL A C 1
ATOM 639 O O . VAL A 1 78 ? 12.622 -2.741 -14.064 1.00 92.94 78 VAL A O 1
ATOM 642 N N . ALA A 1 79 ? 13.015 -1.726 -12.105 1.00 91.56 79 ALA A N 1
ATOM 643 C CA . ALA A 1 79 ? 14.241 -1.073 -12.549 1.00 91.56 79 ALA A CA 1
ATOM 644 C C . ALA A 1 79 ? 15.345 -2.078 -12.895 1.00 91.56 79 ALA A C 1
ATOM 646 O O . ALA A 1 79 ? 16.018 -1.911 -13.911 1.00 91.56 79 ALA A O 1
ATOM 647 N N . HIS A 1 80 ? 15.513 -3.135 -12.100 1.00 92.69 80 HIS A N 1
ATOM 648 C CA . HIS A 1 80 ? 16.466 -4.203 -12.386 1.00 92.69 80 HIS A CA 1
ATOM 649 C C . HIS A 1 80 ? 16.161 -4.896 -13.718 1.00 92.69 80 HIS A C 1
ATOM 651 O O . HIS A 1 80 ? 17.053 -5.018 -14.554 1.00 92.69 80 HIS A O 1
ATOM 657 N N . ASN A 1 81 ? 14.905 -5.282 -13.937 1.00 92.88 81 ASN A N 1
ATOM 658 C CA . ASN A 1 81 ? 14.479 -6.009 -15.136 1.00 92.88 81 ASN A CA 1
ATOM 659 C C . ASN A 1 81 ? 14.471 -5.136 -16.399 1.00 92.88 81 ASN A C 1
ATOM 661 O O . ASN A 1 81 ? 14.472 -5.656 -17.507 1.00 92.88 81 ASN A O 1
ATOM 665 N N . SER A 1 82 ? 14.477 -3.808 -16.252 1.00 90.69 82 SER A N 1
ATOM 666 C CA . SER A 1 82 ? 14.554 -2.881 -17.388 1.00 90.69 82 SER A CA 1
ATOM 667 C C . SER A 1 82 ? 15.959 -2.730 -17.989 1.00 90.69 82 SER A C 1
ATOM 669 O O . SER A 1 82 ? 16.105 -2.129 -19.055 1.00 90.69 82 SER A O 1
ATOM 671 N N . LYS A 1 83 ? 17.001 -3.233 -17.312 1.00 90.62 83 LYS A N 1
ATOM 672 C CA . LYS A 1 83 ? 18.396 -3.127 -17.761 1.00 90.62 83 LYS A CA 1
ATOM 673 C C . LYS A 1 83 ? 18.767 -4.325 -18.633 1.00 90.62 83 LYS A C 1
ATOM 675 O O . LYS A 1 83 ? 18.566 -5.469 -18.238 1.00 90.62 83 LYS A O 1
ATOM 680 N N . SER A 1 84 ? 19.354 -4.052 -19.798 1.00 90.50 84 SER A N 1
ATOM 681 C CA . SER A 1 84 ? 19.844 -5.101 -20.699 1.00 90.50 84 SER A CA 1
ATOM 682 C C . SER A 1 84 ? 20.942 -5.933 -20.029 1.00 90.50 84 SER A C 1
ATOM 684 O O . SER A 1 84 ? 21.822 -5.369 -19.381 1.00 90.50 84 SER A O 1
ATOM 686 N N . GLY A 1 85 ? 20.894 -7.256 -20.201 1.00 90.94 85 GLY A N 1
ATOM 687 C CA . GLY A 1 85 ? 21.869 -8.201 -19.642 1.00 90.94 85 GLY A CA 1
ATOM 688 C C . GLY A 1 85 ? 21.571 -8.689 -18.220 1.00 90.94 85 GLY A C 1
ATOM 689 O O . GLY A 1 85 ? 22.246 -9.596 -17.743 1.00 90.94 85 GLY A O 1
ATOM 690 N N . ASN A 1 86 ? 20.550 -8.146 -17.549 1.00 91.69 86 ASN A N 1
ATOM 691 C CA . ASN A 1 86 ? 20.121 -8.649 -16.247 1.00 91.69 86 ASN A CA 1
ATOM 692 C C . ASN A 1 86 ? 19.219 -9.881 -16.393 1.00 91.69 86 ASN A C 1
ATOM 694 O O . ASN A 1 86 ? 18.277 -9.879 -17.187 1.00 91.69 86 ASN A O 1
ATOM 698 N N . ALA A 1 87 ? 19.452 -10.901 -15.563 1.00 92.75 87 ALA A N 1
ATOM 699 C CA . ALA A 1 87 ? 18.508 -12.003 -15.417 1.00 92.75 87 ALA A CA 1
ATOM 700 C C . ALA A 1 87 ? 17.183 -11.488 -14.815 1.00 92.75 87 ALA A C 1
ATOM 702 O O . ALA A 1 87 ? 17.219 -10.661 -13.896 1.00 92.75 87 ALA A O 1
ATOM 703 N N . PRO A 1 88 ? 16.013 -11.955 -15.286 1.00 90.50 88 PRO A N 1
ATOM 704 C CA . PRO A 1 88 ? 14.736 -11.566 -14.702 1.00 90.50 88 PRO A CA 1
ATOM 705 C C . PRO A 1 88 ? 14.688 -11.885 -13.204 1.00 90.50 88 PRO A C 1
ATOM 707 O O . PRO A 1 88 ? 14.982 -13.002 -12.784 1.00 90.50 88 PRO A O 1
ATOM 710 N N . THR A 1 89 ? 14.297 -10.903 -12.394 1.00 92.81 89 THR A N 1
ATOM 711 C CA . THR A 1 89 ? 14.059 -11.083 -10.958 1.00 92.81 89 THR A CA 1
ATOM 712 C C . THR A 1 89 ? 12.609 -10.768 -10.606 1.00 92.81 89 THR A C 1
ATOM 714 O O . THR A 1 89 ? 11.921 -10.052 -11.334 1.00 92.81 89 THR A O 1
ATOM 717 N N . THR A 1 90 ? 12.134 -11.307 -9.488 1.00 93.12 90 THR A N 1
ATOM 718 C CA . THR A 1 90 ? 10.787 -11.067 -8.962 1.00 93.12 90 THR A CA 1
ATOM 719 C C . THR A 1 90 ? 10.859 -10.740 -7.473 1.00 93.12 90 THR A C 1
ATOM 721 O O . THR A 1 90 ? 11.884 -10.966 -6.829 1.00 93.12 90 THR A O 1
ATOM 724 N N . CYS A 1 91 ? 9.778 -10.194 -6.925 1.00 91.38 91 CYS A N 1
ATOM 725 C CA . CYS A 1 91 ? 9.613 -9.974 -5.492 1.00 91.38 91 CYS A CA 1
ATOM 726 C C . CYS A 1 91 ? 8.337 -10.658 -4.981 1.00 91.38 91 CYS A C 1
ATOM 728 O O . CYS A 1 91 ? 7.447 -10.996 -5.771 1.00 91.38 91 CYS A O 1
ATOM 730 N N . PRO A 1 92 ? 8.211 -10.854 -3.657 1.00 93.44 92 PRO A N 1
ATOM 731 C CA . PRO A 1 92 ? 6.952 -11.283 -3.067 1.00 93.44 92 PRO A CA 1
ATOM 732 C C . PRO A 1 92 ? 5.797 -10.371 -3.495 1.00 93.44 92 PRO A C 1
ATOM 734 O O . PRO A 1 92 ? 5.941 -9.149 -3.535 1.00 93.44 92 PRO A O 1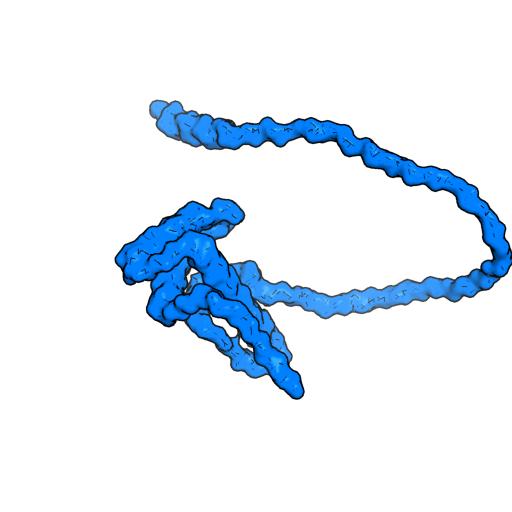
ATOM 737 N N . TYR A 1 93 ? 4.649 -10.979 -3.794 1.00 95.38 93 TYR A N 1
ATOM 738 C CA . TYR A 1 93 ? 3.422 -10.292 -4.216 1.00 95.38 93 TYR A CA 1
ATOM 739 C C . TYR A 1 93 ? 3.540 -9.486 -5.522 1.00 95.38 93 TYR A C 1
ATOM 741 O O . TYR A 1 93 ? 2.743 -8.577 -5.766 1.00 95.38 93 TYR A O 1
ATOM 749 N N . TYR A 1 94 ? 4.519 -9.804 -6.381 1.00 94.00 94 TYR A N 1
ATOM 750 C CA . TYR A 1 94 ? 4.751 -9.075 -7.632 1.00 94.00 94 TYR A CA 1
ATOM 751 C C . TYR A 1 94 ? 3.487 -8.938 -8.485 1.00 94.00 94 TYR A C 1
ATOM 753 O O . TYR A 1 94 ? 3.211 -7.848 -8.969 1.00 94.00 94 TYR A O 1
ATOM 761 N N . ALA A 1 95 ? 2.698 -10.004 -8.651 1.00 94.69 95 ALA A N 1
ATOM 762 C CA . ALA A 1 95 ? 1.501 -9.977 -9.492 1.00 94.69 95 ALA A CA 1
ATOM 763 C C . ALA A 1 95 ? 0.442 -8.992 -8.967 1.00 94.69 95 ALA A C 1
ATOM 765 O O . ALA A 1 95 ? -0.116 -8.200 -9.728 1.00 94.69 95 ALA A O 1
ATOM 766 N N . GLN A 1 96 ? 0.204 -8.999 -7.656 1.00 96.06 96 GLN A N 1
ATOM 767 C CA . GLN A 1 96 ? -0.753 -8.118 -6.997 1.00 96.06 96 GLN A CA 1
ATOM 768 C C . GLN A 1 96 ? -0.283 -6.659 -7.057 1.00 96.06 96 GLN A C 1
ATOM 770 O O . GLN A 1 96 ? -1.066 -5.771 -7.387 1.00 96.06 96 GLN A O 1
ATOM 775 N N . LEU A 1 97 ? 1.009 -6.411 -6.818 1.00 95.81 97 LEU A N 1
ATOM 776 C CA . LEU A 1 97 ? 1.605 -5.077 -6.936 1.00 95.81 97 LEU A CA 1
ATOM 777 C C . LEU A 1 97 ? 1.601 -4.581 -8.387 1.00 95.81 97 LEU A C 1
ATOM 779 O O . LEU A 1 97 ? 1.297 -3.418 -8.640 1.00 95.81 97 LEU A O 1
ATOM 783 N N . HIS A 1 98 ? 1.887 -5.459 -9.348 1.00 94.44 98 HIS A N 1
ATOM 784 C CA . HIS A 1 98 ? 1.855 -5.133 -10.769 1.00 94.44 98 HIS A CA 1
ATOM 785 C C . HIS A 1 98 ? 0.455 -4.714 -11.207 1.00 94.44 98 HIS A C 1
ATOM 787 O O . HIS A 1 98 ? 0.337 -3.746 -11.945 1.00 94.44 98 HIS A O 1
ATOM 793 N N . ARG A 1 99 ? -0.601 -5.373 -10.710 1.00 94.50 99 ARG A N 1
ATOM 794 C CA . ARG A 1 99 ? -1.995 -4.990 -10.978 1.00 94.50 99 ARG A CA 1
ATOM 795 C C . ARG A 1 99 ? -2.295 -3.553 -10.544 1.00 94.50 99 ARG A C 1
ATOM 797 O O . ARG A 1 99 ? -2.900 -2.820 -11.314 1.00 94.50 99 ARG A O 1
ATOM 804 N N . ILE A 1 100 ? -1.841 -3.154 -9.355 1.00 94.38 100 ILE A N 1
ATOM 805 C CA . ILE A 1 100 ? -2.063 -1.803 -8.802 1.00 94.38 100 ILE A CA 1
ATOM 806 C C . ILE A 1 100 ? -1.259 -0.750 -9.575 1.00 94.38 100 ILE A C 1
ATOM 808 O O . ILE A 1 100 ? -1.713 0.367 -9.789 1.00 94.38 100 ILE A O 1
ATOM 812 N N . PHE A 1 101 ? -0.047 -1.102 -9.995 1.00 90.50 101 PHE A N 1
ATOM 813 C CA . PHE A 1 101 ? 0.917 -0.159 -10.556 1.00 90.50 101 PHE A CA 1
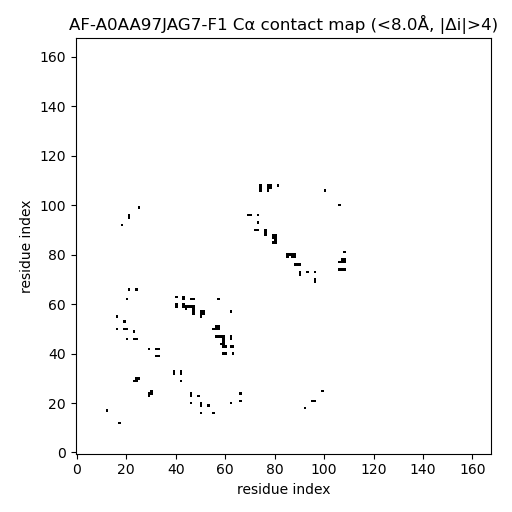ATOM 814 C C . PHE A 1 101 ? 1.048 -0.174 -12.072 1.00 90.50 101 PHE A C 1
ATOM 816 O O . PHE A 1 101 ? 1.894 0.531 -12.635 1.00 90.50 101 PHE A O 1
ATOM 823 N N . ARG A 1 102 ? 0.262 -0.998 -12.757 1.00 85.94 102 ARG A N 1
ATOM 824 C CA . ARG A 1 102 ? 0.316 -1.096 -14.209 1.00 85.94 102 ARG A CA 1
ATOM 825 C C . ARG A 1 102 ? -0.047 0.260 -14.813 1.00 85.94 102 ARG A C 1
ATOM 827 O O . ARG A 1 102 ? -1.154 0.742 -14.638 1.00 85.94 102 ARG A O 1
ATOM 834 N N . GLY A 1 103 ? 0.888 0.862 -15.545 1.00 81.31 103 GLY A N 1
ATOM 835 C CA . GLY A 1 103 ? 0.682 2.168 -16.182 1.00 81.31 103 GLY A CA 1
ATOM 836 C C . GLY A 1 103 ? 1.017 3.383 -15.308 1.00 81.31 103 GLY A C 1
ATOM 837 O O . GLY A 1 103 ? 1.042 4.490 -15.836 1.00 81.31 103 GLY A O 1
ATOM 838 N N . ASP A 1 104 ? 1.365 3.202 -14.028 1.00 84.81 104 ASP A N 1
ATOM 839 C CA . ASP A 1 104 ? 1.812 4.302 -13.162 1.00 84.81 104 ASP A CA 1
ATOM 840 C C . ASP A 1 104 ? 3.202 4.804 -13.610 1.00 84.81 104 ASP A C 1
ATOM 842 O O . ASP A 1 104 ? 4.224 4.108 -13.509 1.00 84.81 104 ASP A O 1
ATOM 846 N N . ALA A 1 105 ? 3.247 6.044 -14.108 1.00 81.38 105 ALA A N 1
ATOM 847 C CA . ALA A 1 105 ? 4.468 6.697 -14.571 1.00 81.38 105 ALA A CA 1
ATOM 848 C C . ALA A 1 105 ? 5.523 6.852 -13.459 1.00 81.38 105 ALA A C 1
ATOM 850 O O . ALA A 1 105 ? 6.716 6.824 -13.757 1.00 81.38 105 ALA A O 1
ATOM 851 N N . SER A 1 106 ? 5.115 6.929 -12.185 1.00 81.62 106 SER A N 1
ATOM 852 C CA . SER A 1 106 ? 6.010 7.024 -11.019 1.00 81.62 106 SER A CA 1
ATOM 853 C C . SER A 1 106 ? 6.868 5.773 -10.816 1.00 81.62 106 SER A C 1
ATOM 855 O O . SER A 1 106 ? 7.909 5.821 -10.150 1.00 81.62 106 SER A O 1
ATOM 857 N N . ILE A 1 107 ? 6.436 4.623 -11.338 1.00 85.62 107 ILE A N 1
ATOM 858 C CA . ILE A 1 107 ? 7.173 3.358 -11.230 1.00 85.62 107 ILE A CA 1
ATOM 859 C C . ILE A 1 107 ? 8.197 3.213 -12.356 1.00 85.62 107 ILE A C 1
ATOM 861 O O . ILE A 1 107 ? 9.219 2.548 -12.171 1.00 85.62 107 ILE A O 1
ATOM 865 N N . ARG A 1 108 ? 7.942 3.818 -13.523 1.00 78.44 108 ARG A N 1
ATOM 866 C CA . ARG A 1 108 ? 8.796 3.639 -14.700 1.00 78.44 108 ARG A CA 1
ATOM 867 C C . ARG A 1 108 ? 10.210 4.148 -14.386 1.00 78.44 108 ARG A C 1
ATOM 869 O O . ARG A 1 108 ? 10.356 5.289 -13.947 1.00 78.44 108 ARG A O 1
ATOM 876 N N . PRO A 1 109 ? 11.258 3.336 -14.613 1.00 70.38 109 PRO A N 1
ATOM 877 C CA . PRO A 1 109 ? 12.630 3.785 -14.430 1.00 70.38 109 PRO A CA 1
ATOM 878 C C . PRO A 1 109 ? 12.876 4.988 -15.336 1.00 70.38 109 PRO A C 1
ATOM 880 O O . PRO A 1 109 ? 12.647 4.898 -16.547 1.00 70.38 109 PRO A O 1
ATOM 883 N N . GLN A 1 110 ? 13.322 6.112 -14.771 1.00 65.31 110 GLN A N 1
ATOM 884 C CA . GLN A 1 110 ? 13.729 7.238 -15.600 1.00 65.31 110 GLN A CA 1
ATOM 885 C C . GLN A 1 110 ? 14.917 6.797 -16.452 1.00 65.31 110 GLN A C 1
ATOM 887 O O . GLN A 1 110 ? 15.992 6.484 -15.938 1.00 65.31 110 GLN A O 1
ATOM 892 N N . ARG A 1 111 ? 14.710 6.736 -17.771 1.00 64.06 111 ARG A N 1
ATOM 893 C CA . ARG A 1 111 ? 15.807 6.583 -18.720 1.00 64.06 111 ARG A CA 1
ATOM 894 C C . ARG A 1 111 ? 16.552 7.907 -18.745 1.00 64.06 111 ARG A C 1
ATOM 896 O O . ARG A 1 111 ? 16.206 8.794 -19.516 1.00 64.06 111 ARG A O 1
ATOM 903 N N . VAL A 1 112 ? 17.558 8.048 -17.891 1.00 62.34 112 VAL A N 1
ATOM 904 C CA . VAL A 1 112 ? 18.564 9.084 -18.111 1.00 62.34 112 VAL A CA 1
ATOM 905 C C . VAL A 1 112 ? 19.259 8.741 -19.426 1.00 62.34 112 VAL A C 1
ATOM 907 O O . VAL A 1 112 ? 19.797 7.642 -19.587 1.00 62.34 112 VAL A O 1
ATOM 910 N N . ALA A 1 113 ? 19.162 9.635 -20.411 1.00 60.38 113 ALA A N 1
ATOM 911 C CA . ALA A 1 113 ? 19.968 9.513 -21.613 1.00 60.38 113 ALA A CA 1
ATOM 912 C C . ALA A 1 113 ? 21.436 9.461 -21.171 1.00 60.38 113 ALA A C 1
ATOM 914 O O . ALA A 1 113 ? 21.850 10.232 -20.302 1.00 60.38 113 ALA A O 1
ATOM 915 N N . ARG A 1 114 ? 22.211 8.519 -21.722 1.00 56.44 114 ARG A N 1
ATOM 916 C CA . ARG A 1 114 ? 23.664 8.523 -21.536 1.00 56.44 114 ARG A CA 1
ATOM 917 C C . ARG A 1 114 ? 24.160 9.899 -21.962 1.00 56.44 114 ARG A C 1
ATOM 919 O O . ARG A 1 114 ? 23.824 10.344 -23.056 1.00 56.44 114 ARG A O 1
ATOM 926 N N . SER A 1 115 ? 24.873 10.555 -21.057 1.00 63.00 115 SER A N 1
ATOM 927 C CA . SER A 1 115 ? 25.395 11.906 -21.190 1.00 63.00 115 SER A CA 1
ATOM 928 C C . SER A 1 115 ? 25.912 12.134 -22.607 1.00 63.00 115 SER A C 1
ATOM 930 O O . SER A 1 115 ? 26.812 11.419 -23.046 1.00 63.00 115 SER A O 1
ATOM 932 N N . LEU A 1 116 ? 25.353 13.113 -23.323 1.00 60.28 116 LEU A N 1
ATOM 933 C CA . LEU A 1 116 ? 26.044 13.670 -24.478 1.00 60.28 116 LEU A CA 1
ATOM 934 C C . LEU A 1 116 ? 27.324 14.285 -23.918 1.00 60.28 116 LEU A C 1
ATOM 936 O O . LEU A 1 116 ? 27.287 15.297 -23.220 1.00 60.28 116 LEU A O 1
ATOM 940 N N . SER A 1 117 ? 28.447 13.611 -24.135 1.00 61.25 117 SER A N 1
ATOM 941 C CA . SER A 1 117 ? 29.771 14.158 -23.890 1.00 61.25 117 SER A CA 1
ATOM 942 C C . SER A 1 117 ? 29.954 15.360 -24.812 1.00 61.25 117 SER A C 1
ATOM 944 O O . SER A 1 117 ? 30.377 15.214 -25.957 1.00 61.25 117 SER A O 1
ATOM 946 N N . LEU A 1 118 ? 29.574 16.543 -24.327 1.00 61.25 118 LEU A N 1
ATOM 947 C CA . LEU A 1 118 ? 29.962 17.809 -24.933 1.00 61.25 118 LEU A CA 1
ATOM 948 C C . LEU A 1 118 ? 31.498 17.862 -24.921 1.00 61.25 118 LEU A C 1
ATOM 950 O O . LEU A 1 118 ? 32.093 17.611 -23.866 1.00 61.25 118 LEU A O 1
ATOM 954 N N . PRO A 1 119 ? 32.160 18.128 -26.061 1.00 49.78 119 PRO A N 1
ATOM 955 C CA . PRO A 1 119 ? 33.604 18.266 -26.082 1.00 49.78 119 PRO A CA 1
ATOM 956 C C . PRO A 1 119 ? 34.001 19.411 -25.150 1.00 49.78 119 PRO A C 1
ATOM 958 O O . PRO A 1 119 ? 33.473 20.521 -25.216 1.00 49.78 119 PRO A O 1
ATOM 961 N N . ARG A 1 120 ? 34.910 19.093 -24.231 1.00 46.41 120 ARG A N 1
ATOM 962 C CA . ARG A 1 120 ? 35.506 20.022 -23.277 1.00 46.41 120 ARG A CA 1
ATOM 963 C C . ARG A 1 120 ? 36.224 21.114 -24.071 1.00 46.41 120 ARG A C 1
ATOM 965 O O . ARG A 1 120 ? 37.168 20.809 -24.792 1.00 46.41 120 ARG A O 1
ATOM 972 N N . ALA A 1 121 ? 35.747 22.353 -23.959 1.00 51.72 121 ALA A N 1
ATOM 973 C CA . ALA A 1 121 ? 36.434 23.514 -24.508 1.00 51.72 121 ALA A CA 1
ATOM 974 C C . ALA A 1 121 ? 37.855 23.574 -23.926 1.00 51.72 121 ALA A C 1
ATOM 976 O O . ALA A 1 121 ? 38.042 23.459 -22.711 1.00 51.72 121 ALA A O 1
ATOM 977 N N . ASP A 1 122 ? 38.838 23.684 -24.813 1.00 46.34 122 ASP A N 1
ATOM 978 C CA . ASP A 1 122 ? 40.257 23.751 -24.490 1.00 46.34 122 ASP A CA 1
ATOM 979 C C . ASP A 1 122 ? 40.531 25.077 -23.765 1.00 46.34 122 ASP A C 1
ATOM 981 O O . ASP A 1 122 ? 40.532 26.150 -24.365 1.00 46.34 122 ASP A O 1
ATOM 985 N N . THR A 1 123 ? 40.665 25.033 -22.442 1.00 53.84 123 THR A N 1
ATOM 986 C CA . THR A 1 123 ? 41.169 26.172 -21.670 1.00 53.84 123 THR A CA 1
ATOM 987 C C . THR A 1 123 ? 42.700 26.108 -21.669 1.00 53.84 123 THR A C 1
ATOM 989 O O . THR A 1 123 ? 43.233 25.096 -21.194 1.00 53.84 123 THR A O 1
ATOM 992 N N . PRO A 1 124 ? 43.424 27.144 -22.138 1.00 45.94 124 PRO A N 1
ATOM 993 C CA . PRO A 1 124 ? 44.883 27.141 -22.141 1.00 45.94 124 PRO A CA 1
ATOM 994 C C . PRO A 1 124 ? 45.463 27.132 -20.719 1.00 45.94 124 PRO A C 1
ATOM 996 O O . PRO A 1 124 ? 44.835 27.585 -19.762 1.00 45.94 124 PRO A O 1
ATOM 999 N N . ARG A 1 125 ? 46.683 26.591 -20.608 1.00 42.91 125 ARG A N 1
ATOM 1000 C CA . ARG A 1 125 ? 47.433 26.346 -19.364 1.00 42.91 125 ARG A CA 1
ATOM 1001 C C . ARG A 1 125 ? 47.673 27.617 -18.521 1.00 42.91 125 ARG A C 1
ATOM 1003 O O . ARG A 1 125 ? 47.813 28.695 -19.093 1.00 42.91 125 ARG A O 1
ATOM 1010 N N . PRO A 1 126 ? 47.823 27.489 -17.186 1.00 44.16 126 PRO A N 1
ATOM 1011 C CA . PRO A 1 126 ? 48.092 28.618 -16.302 1.00 44.16 126 PRO A CA 1
ATOM 1012 C C . PRO A 1 126 ? 49.553 29.077 -16.402 1.00 44.16 126 PRO A C 1
ATOM 1014 O O . PRO A 1 126 ? 50.474 28.261 -16.340 1.00 44.16 126 PRO A O 1
ATOM 1017 N N . VAL A 1 127 ? 49.742 30.391 -16.506 1.00 45.72 127 VAL A N 1
ATOM 1018 C CA . VAL A 1 127 ? 51.013 31.085 -16.263 1.00 45.72 127 VAL A CA 1
ATOM 1019 C C . VAL A 1 127 ? 51.283 31.149 -14.755 1.00 45.72 127 VAL A C 1
ATOM 1021 O O . VAL A 1 127 ? 50.373 31.402 -13.967 1.00 45.72 127 VAL A O 1
ATOM 1024 N N . GLN A 1 128 ? 52.523 30.868 -14.352 1.00 39.91 128 GLN A N 1
ATOM 1025 C CA . GLN A 1 128 ? 52.981 30.925 -12.960 1.00 39.91 128 GLN A CA 1
ATOM 1026 C C . GLN A 1 128 ? 53.086 32.383 -12.496 1.00 39.91 128 GLN A C 1
ATOM 1028 O O . GLN A 1 128 ? 53.665 33.208 -13.199 1.00 39.91 128 GLN A O 1
ATOM 1033 N N . PHE A 1 129 ? 52.582 32.684 -11.300 1.00 35.41 129 PHE A N 1
ATOM 1034 C CA . PHE A 1 129 ? 52.896 33.924 -10.594 1.00 35.41 129 PHE A CA 1
ATOM 1035 C C . PHE A 1 129 ? 53.245 33.586 -9.141 1.00 35.41 129 PHE A C 1
ATOM 1037 O O . PHE A 1 129 ? 52.391 33.132 -8.380 1.00 35.41 129 PHE A O 1
ATOM 1044 N N . GLU A 1 130 ? 54.524 33.745 -8.796 1.00 38.66 130 GLU A N 1
ATOM 1045 C CA . GLU A 1 130 ? 55.007 33.819 -7.416 1.00 38.66 130 GLU A CA 1
ATOM 1046 C C . GLU A 1 130 ? 54.779 35.236 -6.882 1.00 38.66 130 GLU A C 1
ATOM 1048 O O . GLU A 1 130 ? 55.061 36.206 -7.585 1.00 38.66 130 GLU A O 1
ATOM 1053 N N . GLY A 1 131 ? 54.335 35.364 -5.629 1.00 31.86 131 GLY A N 1
ATOM 1054 C CA . GLY A 1 131 ? 54.364 36.656 -4.941 1.00 31.86 131 GLY A CA 1
ATOM 1055 C C . GLY A 1 131 ? 53.404 36.802 -3.765 1.00 31.86 131 GLY A C 1
ATOM 1056 O O . GLY A 1 131 ? 52.317 37.331 -3.945 1.00 31.86 131 GLY A O 1
ATOM 1057 N N . SER A 1 132 ? 53.876 36.347 -2.599 1.00 39.41 132 SER A N 1
ATOM 1058 C CA . SER A 1 132 ? 53.713 36.880 -1.228 1.00 39.41 132 SER A CA 1
ATOM 1059 C C . SER A 1 132 ? 52.348 37.304 -0.657 1.00 39.41 132 SER A C 1
ATOM 1061 O O . SER A 1 132 ? 51.587 38.075 -1.229 1.00 39.41 132 SER A O 1
ATOM 1063 N N . GLU A 1 133 ? 52.170 36.822 0.573 1.00 43.25 133 GLU A N 1
ATOM 1064 C CA . GLU A 1 133 ? 51.102 36.978 1.557 1.00 43.25 133 GLU A CA 1
ATOM 1065 C C . GLU A 1 133 ? 50.855 38.420 2.039 1.00 43.25 133 GLU A C 1
ATOM 1067 O O . GLU A 1 133 ? 51.600 39.334 1.698 1.00 43.25 133 GLU A O 1
ATOM 1072 N N . GLU A 1 134 ? 49.851 38.541 2.921 1.00 38.12 134 GLU A N 1
ATOM 1073 C CA . GLU A 1 134 ? 49.323 39.727 3.622 1.00 38.12 134 GLU A CA 1
ATOM 1074 C C . GLU A 1 134 ? 48.062 40.299 2.937 1.00 38.12 134 GLU A C 1
ATOM 1076 O O . GLU A 1 134 ? 48.031 40.552 1.744 1.00 38.12 134 GLU A O 1
ATOM 1081 N N . LEU A 1 135 ? 46.924 40.519 3.590 1.00 40.50 135 LEU A N 1
ATOM 1082 C CA . LEU A 1 135 ? 46.650 40.660 5.008 1.00 40.50 135 LEU A CA 1
ATOM 1083 C C . LEU A 1 135 ? 45.158 40.374 5.230 1.00 40.50 135 LEU A C 1
ATOM 1085 O O . LEU A 1 135 ? 44.297 40.807 4.461 1.00 40.50 135 LEU A O 1
ATOM 1089 N N . PHE A 1 136 ? 44.864 39.677 6.322 1.00 41.34 136 PHE A N 1
ATOM 1090 C CA . PHE A 1 136 ? 43.559 39.679 6.971 1.00 41.34 136 PHE A CA 1
ATOM 1091 C C . PHE A 1 136 ? 43.001 41.104 7.059 1.00 41.34 136 PHE A C 1
ATOM 1093 O O . PHE A 1 136 ? 43.629 41.952 7.683 1.00 41.34 136 PHE A O 1
ATOM 1100 N N . SER A 1 137 ? 41.799 41.334 6.530 1.00 34.78 137 SER A N 1
ATOM 1101 C CA . SER A 1 137 ? 40.744 42.068 7.237 1.00 34.78 137 SER A CA 1
ATOM 1102 C C . SER A 1 137 ? 39.456 42.062 6.405 1.00 34.78 137 SER A C 1
ATOM 1104 O O . SER A 1 137 ? 39.471 42.466 5.243 1.00 34.78 137 SER A O 1
ATOM 1106 N N . HIS A 1 138 ? 38.359 41.597 7.012 1.00 52.38 138 HIS A N 1
ATOM 1107 C CA . HIS A 1 138 ? 37.036 42.249 7.092 1.00 52.38 138 HIS A CA 1
ATOM 1108 C C . HIS A 1 138 ? 35.861 41.239 7.153 1.00 52.38 138 HIS A C 1
ATOM 1110 O O . HIS A 1 138 ? 35.955 40.129 6.634 1.00 52.38 138 HIS A O 1
ATOM 1116 N N . PRO A 1 139 ? 34.791 41.591 7.894 1.00 45.66 139 PRO A N 1
ATOM 1117 C CA . PRO A 1 139 ? 34.103 40.700 8.832 1.00 45.66 139 PRO A CA 1
ATOM 1118 C C . PRO A 1 139 ? 32.883 39.960 8.265 1.00 45.66 139 PRO A C 1
ATOM 1120 O O . PRO A 1 139 ? 32.304 40.342 7.251 1.00 45.66 139 PRO A O 1
ATOM 1123 N N . MET A 1 140 ? 32.455 38.923 8.996 1.00 47.00 140 MET A N 1
ATOM 1124 C CA . MET A 1 140 ? 31.178 38.237 8.791 1.00 47.00 140 MET A CA 1
ATOM 1125 C C . MET A 1 140 ? 30.022 39.239 8.843 1.00 47.00 140 MET A C 1
ATOM 1127 O O . MET A 1 140 ? 29.804 39.880 9.872 1.00 47.00 140 MET A O 1
ATOM 1131 N N . VAL A 1 141 ? 29.270 39.349 7.747 1.00 48.25 141 VAL A N 1
ATOM 1132 C CA . VAL A 1 141 ? 28.032 40.129 7.714 1.00 48.25 141 VAL A CA 1
ATOM 1133 C C . VAL A 1 141 ? 26.855 39.213 8.030 1.00 48.25 141 VAL A C 1
ATOM 1135 O O . VAL A 1 141 ? 26.630 38.178 7.405 1.00 48.25 141 VAL A O 1
ATOM 1138 N N . THR A 1 142 ? 26.155 39.627 9.073 1.00 45.91 142 THR A N 1
ATOM 1139 C CA . THR A 1 142 ? 25.007 39.036 9.748 1.00 45.91 142 THR A CA 1
ATOM 1140 C C . THR A 1 142 ? 23.784 38.905 8.836 1.00 45.91 142 THR A C 1
ATOM 1142 O O . THR A 1 142 ? 23.542 39.745 7.971 1.00 45.91 142 THR A O 1
ATOM 1145 N N . LEU A 1 143 ? 22.979 37.863 9.080 1.00 44.66 143 LEU A N 1
ATOM 1146 C CA . LEU A 1 143 ? 21.647 37.683 8.499 1.00 44.66 143 LEU A CA 1
ATOM 1147 C C . LEU A 1 143 ? 20.778 38.932 8.690 1.00 44.66 143 LEU A C 1
ATOM 1149 O O . LEU A 1 143 ? 20.630 39.413 9.812 1.00 44.66 143 LEU A O 1
ATOM 1153 N N . ASN A 1 144 ? 20.097 39.350 7.624 1.00 46.84 144 ASN A N 1
ATOM 1154 C CA . ASN A 1 144 ? 18.867 40.121 7.739 1.00 46.84 144 ASN A CA 1
ATOM 1155 C C . ASN A 1 144 ? 17.772 39.452 6.898 1.00 46.84 144 ASN A C 1
ATOM 1157 O O . ASN A 1 144 ? 17.596 39.742 5.716 1.00 46.84 144 ASN A O 1
ATOM 1161 N N . LEU A 1 145 ? 17.078 38.497 7.518 1.00 47.38 145 LEU A N 1
ATOM 1162 C CA . LEU A 1 145 ? 15.842 37.919 7.006 1.00 47.38 145 LEU A CA 1
ATOM 1163 C C . LEU A 1 145 ? 14.692 38.754 7.579 1.00 47.38 145 LEU A C 1
ATOM 1165 O O . LEU A 1 145 ? 14.251 38.523 8.703 1.00 47.38 145 LEU A O 1
ATOM 1169 N N . GLN A 1 146 ? 14.250 39.761 6.828 1.00 41.16 146 GLN A N 1
ATOM 1170 C CA . GLN A 1 146 ? 13.080 40.556 7.186 1.00 41.16 146 GLN A CA 1
ATOM 1171 C C . GLN A 1 146 ? 11.807 39.968 6.568 1.00 41.16 146 GLN A C 1
ATOM 1173 O O . GLN A 1 146 ? 11.700 39.790 5.358 1.00 41.16 146 GLN A O 1
ATOM 1178 N N . SER A 1 147 ? 10.851 39.752 7.4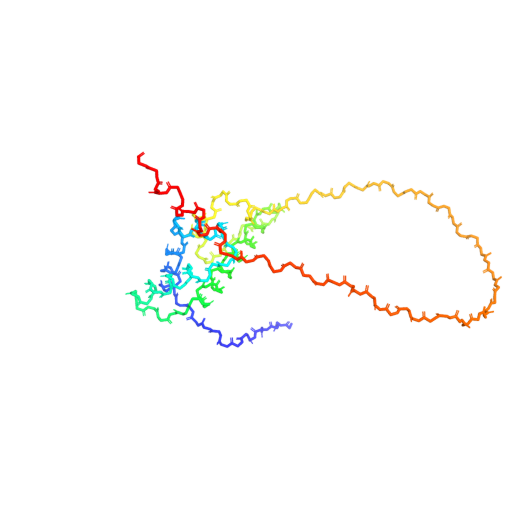72 1.00 40.50 147 SER A N 1
ATOM 1179 C CA . SER A 1 147 ? 9.412 39.543 7.302 1.00 40.50 147 SER A CA 1
ATOM 1180 C C . SER A 1 147 ? 8.923 38.185 6.790 1.00 40.50 147 SER A C 1
ATOM 1182 O O . SER A 1 147 ? 8.712 37.943 5.605 1.00 40.50 147 SER A O 1
ATOM 1184 N N . VAL A 1 148 ? 8.621 37.330 7.767 1.00 48.25 148 VAL A N 1
ATOM 1185 C CA . VAL A 1 148 ? 7.464 36.434 7.730 1.00 48.25 148 VAL A CA 1
ATOM 1186 C C . VAL A 1 148 ? 6.183 37.272 7.774 1.00 48.25 148 VAL A C 1
ATOM 1188 O O . VAL A 1 148 ? 6.104 38.189 8.579 1.00 48.25 148 VAL A O 1
ATOM 1191 N N . ASP A 1 149 ? 5.235 36.991 6.879 1.00 45.16 149 ASP A N 1
ATOM 1192 C CA . ASP A 1 149 ? 3.792 36.909 7.162 1.00 45.16 149 ASP A CA 1
ATOM 1193 C C . ASP A 1 149 ? 3.015 36.650 5.862 1.00 45.16 149 ASP A C 1
ATOM 1195 O O . ASP A 1 149 ? 2.780 37.567 5.085 1.00 45.16 149 ASP A O 1
ATOM 1199 N N . VAL A 1 150 ? 2.589 35.400 5.645 1.00 40.28 150 VAL A N 1
ATOM 1200 C CA . VAL A 1 150 ? 1.290 35.087 5.020 1.00 40.28 150 VAL A CA 1
ATOM 1201 C C . VAL A 1 150 ? 0.772 33.805 5.673 1.00 40.28 150 VAL A C 1
ATOM 1203 O O . VAL A 1 150 ? 0.954 32.689 5.185 1.00 40.28 150 VAL A O 1
ATOM 1206 N N . THR A 1 151 ? 0.119 33.971 6.818 1.00 49.97 151 THR A N 1
ATOM 1207 C CA . THR A 1 151 ? -0.907 33.034 7.271 1.00 49.97 151 THR A CA 1
ATOM 1208 C C . THR A 1 151 ? -2.160 33.282 6.425 1.00 49.97 151 THR A C 1
ATOM 1210 O O . THR A 1 151 ? -2.986 34.129 6.739 1.00 49.97 151 THR A O 1
ATOM 1213 N N . ALA A 1 152 ? -2.309 32.559 5.312 1.00 40.00 152 ALA A N 1
ATOM 1214 C CA . ALA A 1 152 ? -3.566 32.527 4.563 1.00 40.00 152 ALA A CA 1
ATOM 1215 C C . ALA A 1 152 ? -4.332 31.240 4.895 1.00 40.00 152 ALA A C 1
ATOM 1217 O O . ALA A 1 152 ? -4.110 30.166 4.346 1.00 40.00 152 ALA A O 1
ATOM 1218 N N . ASN A 1 153 ? -5.182 31.434 5.895 1.00 41.03 153 ASN A N 1
ATOM 1219 C CA . ASN A 1 153 ? -6.272 30.647 6.450 1.00 41.03 153 ASN A CA 1
ATOM 1220 C C . ASN A 1 153 ? -7.016 29.700 5.472 1.00 41.03 153 ASN A C 1
ATOM 1222 O O . ASN A 1 153 ? -7.569 30.126 4.462 1.00 41.03 153 ASN A O 1
ATOM 1226 N N . ASP A 1 154 ? -7.145 28.433 5.874 1.00 44.53 154 ASP A N 1
ATOM 1227 C CA . ASP A 1 154 ? -7.837 27.312 5.203 1.00 44.53 154 ASP A CA 1
ATOM 1228 C C . ASP A 1 154 ? -9.388 27.417 5.246 1.00 44.53 154 ASP A C 1
ATOM 1230 O O . ASP A 1 154 ? -10.105 26.476 4.920 1.00 44.53 154 ASP A O 1
ATOM 1234 N N . GLN A 1 155 ? -9.951 28.566 5.647 1.00 44.97 155 GLN A N 1
ATOM 1235 C CA . GLN A 1 155 ? -11.409 28.752 5.774 1.00 44.97 155 GLN A CA 1
ATOM 1236 C C . GLN A 1 155 ? -12.115 29.211 4.488 1.00 44.97 155 GLN A C 1
ATOM 1238 O O . GLN A 1 155 ? -13.344 29.140 4.412 1.00 44.97 155 GLN A O 1
ATOM 1243 N N . ASP A 1 156 ? -11.377 29.654 3.469 1.00 48.38 156 ASP A N 1
ATOM 1244 C CA . ASP A 1 156 ? -11.983 30.202 2.249 1.00 48.38 156 ASP A CA 1
ATOM 1245 C C . ASP A 1 156 ? -12.559 29.099 1.335 1.00 48.38 156 ASP A C 1
ATOM 1247 O O . ASP A 1 156 ? -13.663 29.216 0.797 1.00 48.38 156 ASP A O 1
ATOM 1251 N N . LEU A 1 157 ? -11.904 27.930 1.291 1.00 51.12 157 LEU A N 1
ATOM 1252 C CA . LEU A 1 157 ? -12.321 26.818 0.431 1.00 51.12 157 LEU A CA 1
ATOM 1253 C C . LEU A 1 157 ? -13.606 26.119 0.916 1.00 51.12 157 LEU A C 1
ATOM 1255 O O . LEU A 1 157 ? -14.365 25.574 0.109 1.00 51.12 157 LEU A O 1
ATOM 1259 N N . PHE A 1 158 ? -13.894 26.152 2.222 1.00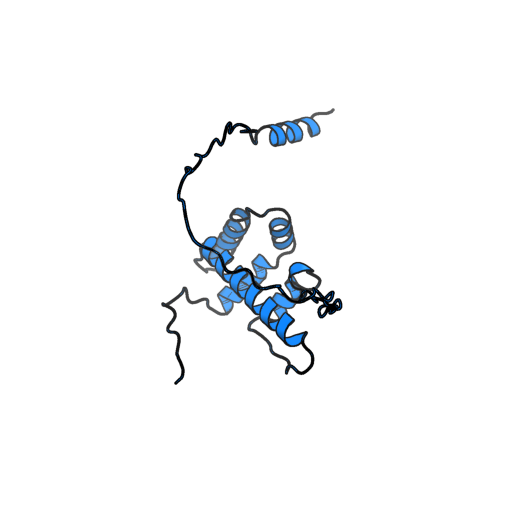 51.81 158 PHE A N 1
ATOM 1260 C CA . PHE A 1 158 ? -15.151 25.613 2.756 1.00 51.81 158 PHE A CA 1
ATOM 1261 C C . PHE A 1 158 ? -16.337 26.542 2.458 1.00 51.81 158 PHE A C 1
ATOM 1263 O O . PHE A 1 158 ? -17.434 26.074 2.147 1.00 51.81 158 PHE A O 1
ATOM 1270 N N . ARG A 1 159 ? -16.119 27.865 2.473 1.00 56.06 159 ARG A N 1
ATOM 1271 C CA . ARG A 1 159 ? -17.164 28.851 2.168 1.00 56.06 159 ARG A CA 1
ATOM 1272 C C . ARG A 1 159 ? -17.539 28.846 0.682 1.00 56.06 159 ARG A C 1
ATOM 1274 O O . ARG A 1 159 ? -18.720 28.986 0.361 1.00 56.06 159 ARG A O 1
ATOM 1281 N N . GLU A 1 160 ? -16.587 28.579 -0.212 1.00 55.88 160 GLU A N 1
ATOM 1282 C CA . GLU A 1 160 ? -16.860 28.481 -1.652 1.00 55.88 160 GLU A CA 1
ATOM 1283 C C . GLU A 1 160 ? -17.695 27.238 -2.023 1.00 55.88 160 GLU A C 1
ATOM 1285 O O . GLU A 1 160 ? -18.540 27.286 -2.924 1.00 55.88 160 GLU A O 1
ATOM 1290 N N . LYS A 1 161 ? -17.547 26.131 -1.277 1.00 58.50 161 LYS A N 1
ATOM 1291 C CA . LYS A 1 161 ? -18.361 24.920 -1.485 1.00 58.50 161 LYS A CA 1
ATOM 1292 C C . LYS A 1 161 ? -19.811 25.077 -1.017 1.00 58.50 161 LYS A C 1
ATOM 1294 O O . LYS A 1 161 ? -20.705 24.536 -1.664 1.00 58.50 161 LYS A O 1
ATOM 1299 N N . GLN A 1 162 ? -20.067 25.888 0.012 1.00 55.31 162 GLN A N 1
ATOM 1300 C CA . GLN A 1 162 ? -21.432 26.159 0.483 1.00 55.31 162 GLN A CA 1
ATOM 1301 C C . GLN A 1 162 ? -22.204 27.141 -0.418 1.00 55.31 162 GLN A C 1
ATOM 1303 O O . GLN A 1 162 ? -23.434 27.098 -0.448 1.00 55.31 162 GLN A O 1
ATOM 1308 N N . LEU A 1 163 ? -21.518 27.985 -1.204 1.00 54.84 163 LEU A N 1
ATOM 1309 C CA . LEU A 1 163 ? -22.178 28.916 -2.132 1.00 54.84 163 LEU A CA 1
ATOM 1310 C C . LEU A 1 163 ? -22.690 28.247 -3.421 1.00 54.84 163 LEU A C 1
ATOM 1312 O O . LEU A 1 163 ? -23.627 28.748 -4.040 1.00 54.84 163 LEU A O 1
ATOM 1316 N N . LYS A 1 164 ? -22.123 27.104 -3.831 1.00 59.97 164 LYS A N 1
ATOM 1317 C CA . LYS A 1 164 ? -22.559 26.377 -5.041 1.00 59.97 164 LYS A CA 1
ATOM 1318 C C . LYS A 1 164 ? -23.758 25.447 -4.819 1.00 59.97 164 LYS A C 1
ATOM 1320 O O . LYS A 1 164 ? -24.313 24.967 -5.801 1.00 59.97 164 LYS A O 1
ATOM 1325 N N . GLN A 1 165 ? -24.187 25.236 -3.572 1.00 57.25 165 GLN A N 1
ATOM 1326 C CA . GLN A 1 165 ? -25.334 24.379 -3.231 1.00 57.25 165 GLN A CA 1
ATOM 1327 C C . GLN A 1 165 ? -26.622 25.139 -2.872 1.00 57.25 165 GLN A C 1
ATOM 1329 O O . GLN A 1 165 ? -27.653 24.516 -2.645 1.00 57.25 165 GLN A O 1
ATOM 1334 N N . LYS A 1 166 ? -26.596 26.477 -2.858 1.00 55.38 166 LYS A N 1
ATOM 1335 C CA . LYS A 1 166 ? -27.788 27.328 -2.712 1.00 55.38 166 LYS A CA 1
ATOM 1336 C C . LYS A 1 166 ? -27.874 28.328 -3.863 1.00 55.38 166 LYS A C 1
ATOM 1338 O O . LYS A 1 166 ? -27.659 29.523 -3.686 1.00 55.38 166 LYS A O 1
ATOM 1343 N N . ARG A 1 167 ? -28.207 27.840 -5.053 1.00 45.62 167 ARG A N 1
ATOM 1344 C CA . ARG A 1 167 ? -28.954 28.643 -6.027 1.00 45.62 167 ARG A CA 1
ATOM 1345 C C . ARG A 1 167 ? -30.261 27.899 -6.319 1.00 45.62 167 ARG A C 1
ATOM 1347 O O . ARG A 1 167 ? -30.173 26.685 -6.496 1.00 45.62 167 ARG A O 1
ATOM 1354 N N . PRO A 1 168 ? -31.420 28.579 -6.232 1.00 55.44 168 PRO A N 1
ATOM 1355 C CA . PRO A 1 168 ? -32.723 27.968 -6.479 1.00 55.44 168 PRO A CA 1
ATOM 1356 C C . PRO A 1 168 ? -32.851 27.477 -7.921 1.00 55.44 168 PRO A C 1
ATOM 1358 O O . PRO A 1 168 ? -32.205 28.084 -8.808 1.00 55.44 168 PRO A O 1
#